Protein AF-A0A7V4WXU2-F1 (afdb_monomer_lite)

Radius of gyration: 35.31 Å; chains: 1; bounding box: 63×28×106 Å

Foldseek 3Di:
DDPVVVVVLVVVLVVLVVQLVVLVVQLVVQLVVLLVVLVVLLVVLVVLLVVLVVVLVVLVVVVVVLVVVVVVVVVCPPPVNVVVCVPPDDPVVVVVVNVVSVVVVVVSVVVNVVSVVCSVVSNVVSNVVSVCSNVVRNVVSNVVSVVSSVVSVVVSVVSVVVD

pLDDT: mean 75.65, std 9.98, range [54.81, 93.88]

Sequence (163 aa):
MSQEGYEKFSDEKKKLRDKVRYCMIAGISSALIFISSGVAMIILGETHQKKYSDMLKKYDSQCATIQRLENIRDNLNSPELKNYLDGIVSEAEMNKVIEKAREDSLNIENSEQFIKYKKDHTRAWFTMTGLLMIMVGGLRSVSYYSDKINKYKKELECLEQSF

Structure (mmCIF, N/CA/C/O backbone):
data_AF-A0A7V4WXU2-F1
#
_entry.id   AF-A0A7V4WXU2-F1
#
loop_
_atom_site.group_PDB
_atom_site.id
_atom_site.type_symbol
_atom_site.label_atom_id
_atom_site.label_alt_id
_atom_site.label_comp_id
_atom_site.label_asym_id
_atom_site.label_entity_id
_atom_site.label_seq_id
_atom_site.pdbx_PDB_ins_code
_atom_site.Cartn_x
_atom_site.Cartn_y
_atom_site.Cartn_z
_atom_site.occupancy
_atom_site.B_iso_or_equiv
_atom_site.auth_seq_id
_atom_site.auth_comp_id
_atom_site.auth_asym_id
_atom_site.auth_atom_id
_atom_site.pdbx_PDB_model_num
ATOM 1 N N . MET A 1 1 ? 28.733 5.005 -53.888 1.00 62.56 1 MET A N 1
ATOM 2 C CA . MET A 1 1 ? 28.090 4.134 -52.881 1.00 62.56 1 MET A CA 1
ATOM 3 C C . MET A 1 1 ? 27.221 3.113 -53.605 1.00 62.56 1 MET A C 1
ATOM 5 O O . MET A 1 1 ? 26.581 3.504 -54.574 1.00 62.56 1 MET A O 1
ATOM 9 N N . SER A 1 2 ? 27.230 1.837 -53.207 1.00 77.94 2 SER A N 1
ATOM 10 C CA . SER A 1 2 ? 26.364 0.807 -53.806 1.00 77.94 2 SER A CA 1
ATOM 11 C C . SER A 1 2 ? 24.935 0.896 -53.254 1.00 77.94 2 SER A C 1
ATOM 13 O O . SER A 1 2 ? 24.737 1.358 -52.129 1.00 77.94 2 SER A O 1
ATOM 15 N N . GLN A 1 3 ? 23.943 0.438 -54.028 1.00 78.56 3 GLN A N 1
ATOM 16 C CA . GLN A 1 3 ? 22.545 0.326 -53.579 1.00 78.56 3 GLN A CA 1
ATOM 17 C C . GLN A 1 3 ? 22.426 -0.477 -52.270 1.00 78.56 3 GLN A C 1
ATOM 19 O O . GLN A 1 3 ? 21.763 -0.028 -51.340 1.00 78.56 3 GLN A O 1
ATOM 24 N N . GLU A 1 4 ? 23.168 -1.583 -52.147 1.00 78.00 4 GLU A N 1
ATOM 25 C CA . GLU A 1 4 ? 23.223 -2.399 -50.922 1.00 78.00 4 GLU A CA 1
ATOM 26 C C . GLU A 1 4 ? 23.740 -1.628 -49.695 1.00 78.00 4 GLU A C 1
ATOM 28 O O . GLU A 1 4 ? 23.271 -1.844 -48.578 1.00 78.00 4 GLU A O 1
ATOM 33 N N . GLY A 1 5 ? 24.693 -0.706 -49.877 1.00 78.69 5 GLY A N 1
ATOM 34 C CA . GLY A 1 5 ? 25.201 0.123 -48.782 1.00 78.69 5 GLY A CA 1
ATOM 35 C C . GLY A 1 5 ? 24.132 1.072 -48.234 1.00 78.69 5 GLY A C 1
ATOM 36 O O . GLY A 1 5 ? 24.020 1.237 -47.020 1.00 78.69 5 GLY A O 1
ATOM 37 N N . TYR A 1 6 ? 23.318 1.651 -49.122 1.00 82.44 6 TYR A N 1
ATOM 38 C CA . TYR A 1 6 ? 22.216 2.551 -48.764 1.00 82.44 6 TYR A CA 1
ATOM 39 C C . TYR A 1 6 ? 21.089 1.830 -48.017 1.00 82.44 6 TYR A C 1
ATOM 41 O O . TYR A 1 6 ? 20.606 2.324 -46.996 1.00 82.44 6 TYR A O 1
ATOM 49 N N . GLU A 1 7 ? 20.700 0.644 -48.487 1.00 84.50 7 GLU A N 1
ATOM 50 C CA . GLU A 1 7 ? 19.663 -0.166 -47.838 1.00 84.50 7 GLU A CA 1
ATOM 51 C C . GLU A 1 7 ? 20.081 -0.596 -46.430 1.00 84.50 7 GLU A C 1
ATOM 53 O O . GLU A 1 7 ? 19.325 -0.406 -45.474 1.00 84.50 7 GLU A O 1
ATOM 58 N N . LYS A 1 8 ? 21.325 -1.063 -46.268 1.00 84.12 8 LYS A N 1
ATOM 59 C CA . LYS A 1 8 ? 21.849 -1.499 -44.969 1.00 84.12 8 LYS A CA 1
ATOM 60 C C . LYS A 1 8 ? 21.871 -0.371 -43.931 1.00 84.12 8 LYS A C 1
ATOM 62 O O . LYS A 1 8 ? 21.494 -0.585 -42.780 1.00 84.12 8 LYS A O 1
ATOM 67 N N . PHE A 1 9 ? 22.252 0.839 -44.338 1.00 86.19 9 PHE A N 1
ATOM 68 C CA . PHE A 1 9 ? 22.211 2.021 -43.472 1.00 86.19 9 PHE A CA 1
ATOM 69 C C . PHE A 1 9 ? 20.788 2.443 -43.106 1.00 86.19 9 PHE A C 1
ATOM 71 O O . PHE A 1 9 ? 20.511 2.755 -41.946 1.00 86.19 9 PHE A O 1
ATOM 78 N N . SER A 1 10 ? 19.871 2.430 -44.077 1.00 87.00 10 SER A N 1
ATOM 79 C CA . SER A 1 10 ? 18.460 2.752 -43.848 1.00 87.00 10 SER A CA 1
ATOM 80 C C . SER A 1 10 ? 17.829 1.815 -42.809 1.00 87.00 10 SER A C 1
ATOM 82 O O . SER A 1 10 ? 17.152 2.274 -41.877 1.00 87.00 10 SER A O 1
ATOM 84 N N . ASP A 1 11 ? 18.121 0.516 -42.907 1.00 91.94 11 ASP A N 1
ATOM 85 C CA . ASP A 1 11 ? 17.649 -0.502 -41.969 1.00 91.94 11 ASP A CA 1
ATOM 86 C C . ASP A 1 11 ? 18.246 -0.333 -40.568 1.00 91.94 11 ASP A C 1
ATOM 88 O O . ASP A 1 11 ? 17.528 -0.390 -39.563 1.00 91.94 11 ASP A O 1
ATOM 92 N N . GLU A 1 12 ? 19.548 -0.067 -40.475 1.00 89.56 12 GLU A N 1
ATOM 93 C CA . GLU A 1 12 ? 20.234 0.132 -39.198 1.00 89.56 12 GLU A CA 1
ATOM 94 C C . GLU A 1 12 ? 19.740 1.398 -38.477 1.00 89.56 12 GLU A C 1
ATOM 96 O O . GLU A 1 12 ? 19.425 1.370 -37.279 1.00 89.56 12 GLU A O 1
ATOM 101 N N . LYS A 1 13 ? 19.516 2.478 -39.234 1.00 89.81 13 LYS A N 1
ATOM 102 C CA . LYS A 1 13 ? 18.896 3.717 -38.753 1.00 89.81 13 LYS A CA 1
ATOM 103 C C . LYS A 1 13 ? 17.469 3.489 -38.251 1.00 89.81 13 LYS A C 1
ATOM 105 O O . LYS A 1 13 ? 17.073 4.013 -37.205 1.00 89.81 13 LYS A O 1
ATOM 110 N N . LYS A 1 14 ? 16.664 2.709 -38.981 1.00 92.94 14 LYS A N 1
ATOM 111 C CA . LYS A 1 14 ? 15.300 2.343 -38.566 1.00 92.94 14 LYS A CA 1
ATOM 112 C C . LYS A 1 14 ? 15.320 1.554 -37.254 1.00 92.94 14 LYS A C 1
ATOM 114 O O . LYS A 1 14 ? 14.620 1.930 -36.316 1.00 92.94 14 LYS A O 1
ATOM 119 N N . LYS A 1 15 ? 16.201 0.558 -37.144 1.00 93.25 15 LYS A N 1
ATOM 120 C CA . LYS A 1 15 ? 16.367 -0.270 -35.943 1.00 93.25 15 LYS A CA 1
ATOM 121 C C . LYS A 1 15 ? 16.748 0.550 -34.707 1.00 93.25 15 LYS A C 1
ATOM 123 O O . LYS A 1 15 ? 16.220 0.301 -33.623 1.00 93.25 15 LYS A O 1
ATOM 128 N N . LEU A 1 16 ? 17.640 1.535 -34.844 1.00 90.25 16 LEU A N 1
ATOM 129 C CA . LEU A 1 16 ? 18.011 2.434 -33.743 1.00 90.25 16 LEU A CA 1
ATOM 130 C C . LEU A 1 16 ? 16.845 3.330 -33.304 1.00 90.25 16 LEU A C 1
ATOM 132 O O . LEU A 1 16 ? 16.594 3.460 -32.104 1.00 90.25 16 LEU A O 1
ATOM 136 N N . ARG A 1 17 ? 16.070 3.881 -34.247 1.00 90.75 17 ARG A N 1
ATOM 137 C CA . ARG A 1 17 ? 14.860 4.661 -33.919 1.00 90.75 17 ARG A CA 1
ATOM 138 C C . ARG A 1 17 ? 13.805 3.827 -33.196 1.00 90.75 17 ARG A C 1
ATOM 140 O O . ARG A 1 17 ? 13.206 4.311 -32.234 1.00 90.75 17 ARG A O 1
ATOM 147 N N . ASP A 1 18 ? 13.609 2.580 -33.609 1.00 93.81 18 ASP A N 1
ATOM 148 C CA . ASP A 1 18 ? 12.657 1.678 -32.960 1.00 93.81 18 ASP A CA 1
ATOM 149 C C . ASP A 1 18 ? 13.102 1.314 -31.536 1.00 93.81 18 ASP A C 1
ATOM 151 O O . ASP A 1 18 ? 12.281 1.313 -30.618 1.00 93.81 18 ASP A O 1
ATOM 155 N N . LYS A 1 19 ? 14.409 1.123 -31.301 1.00 92.00 19 LYS A N 1
ATOM 156 C CA . LYS A 1 19 ? 14.963 0.945 -29.945 1.00 92.00 19 LYS A CA 1
ATOM 157 C C . LYS A 1 19 ? 14.728 2.164 -29.049 1.00 92.00 19 LYS A C 1
ATOM 159 O O . LYS A 1 19 ? 14.351 1.996 -27.890 1.00 92.00 19 LYS A O 1
ATOM 164 N N . VAL A 1 20 ? 14.913 3.382 -29.568 1.00 88.50 20 VAL A N 1
ATOM 165 C CA . VAL A 1 20 ? 14.626 4.624 -28.823 1.00 88.50 20 VAL A CA 1
ATOM 166 C C . VAL A 1 20 ? 13.149 4.687 -28.429 1.00 88.50 20 VAL A C 1
ATOM 168 O O . VAL A 1 20 ? 12.838 4.904 -27.258 1.00 88.50 20 VAL A O 1
ATOM 171 N N . ARG A 1 21 ? 12.240 4.447 -29.384 1.00 89.25 21 ARG A N 1
ATOM 172 C CA . ARG A 1 21 ? 10.787 4.438 -29.139 1.00 89.25 21 ARG A CA 1
ATOM 173 C C . ARG A 1 21 ? 10.391 3.387 -28.110 1.00 89.25 21 ARG A C 1
ATOM 175 O O . ARG A 1 21 ? 9.649 3.694 -27.181 1.00 89.25 21 ARG A O 1
ATOM 182 N N . TYR A 1 22 ? 10.930 2.177 -28.235 1.00 92.38 22 TYR A N 1
ATOM 183 C CA . TYR A 1 22 ? 10.709 1.111 -27.266 1.00 92.38 22 TYR A CA 1
ATOM 184 C C . TYR A 1 22 ? 11.147 1.533 -25.860 1.00 92.38 22 TYR A C 1
ATOM 186 O O . TYR A 1 22 ? 10.374 1.399 -24.917 1.00 92.38 22 TYR A O 1
ATOM 194 N N . CYS A 1 23 ? 12.352 2.090 -25.704 1.00 86.25 23 CYS A N 1
ATOM 195 C CA . CYS A 1 23 ? 12.836 2.524 -24.394 1.00 86.25 23 CYS A CA 1
ATOM 196 C C . CYS A 1 23 ? 12.001 3.658 -23.790 1.00 86.25 23 CYS A C 1
ATOM 198 O O . CYS A 1 23 ? 11.809 3.665 -22.577 1.00 86.25 23 CYS A O 1
ATOM 200 N N . MET A 1 24 ? 11.462 4.572 -24.603 1.00 82.25 24 MET A N 1
ATOM 201 C CA . MET A 1 24 ? 10.526 5.595 -24.122 1.00 82.25 24 MET A CA 1
ATOM 202 C C . MET A 1 24 ? 9.241 4.967 -23.574 1.00 82.25 24 MET A C 1
ATOM 204 O O . MET A 1 24 ? 8.856 5.243 -22.439 1.00 82.25 24 MET A O 1
ATOM 208 N N . ILE A 1 25 ? 8.608 4.081 -24.349 1.00 85.50 25 ILE A N 1
ATOM 209 C CA . ILE A 1 25 ? 7.359 3.417 -23.951 1.00 85.50 25 ILE A CA 1
ATOM 210 C C . ILE A 1 25 ? 7.583 2.544 -22.713 1.00 85.50 25 ILE A C 1
ATOM 212 O O . ILE A 1 25 ? 6.809 2.610 -21.758 1.00 85.50 25 ILE A O 1
ATOM 216 N N . ALA A 1 26 ? 8.658 1.758 -22.698 1.00 81.19 26 ALA A N 1
ATOM 217 C CA . ALA A 1 26 ? 8.996 0.878 -21.588 1.00 81.19 26 ALA A CA 1
ATOM 218 C C . ALA A 1 26 ? 9.344 1.663 -20.312 1.00 81.19 26 ALA A C 1
ATOM 220 O O . ALA A 1 26 ? 8.950 1.246 -19.223 1.00 81.19 26 ALA A O 1
ATOM 221 N N . GLY A 1 27 ? 10.008 2.817 -20.433 1.00 79.06 27 GLY A N 1
ATOM 222 C CA . GLY A 1 27 ? 10.288 3.709 -19.307 1.00 79.06 27 GLY A CA 1
ATOM 223 C C . GLY A 1 27 ? 9.032 4.304 -18.689 1.00 79.06 27 GLY A C 1
ATOM 224 O O . GLY A 1 27 ? 8.840 4.190 -17.480 1.00 79.06 27 GLY A O 1
ATOM 225 N N . ILE A 1 28 ? 8.139 4.853 -19.516 1.00 80.94 28 ILE A N 1
ATOM 226 C CA . ILE A 1 28 ? 6.852 5.395 -19.056 1.00 80.94 28 ILE A CA 1
ATOM 227 C C . ILE A 1 28 ? 6.007 4.292 -18.408 1.00 80.94 28 ILE A C 1
ATOM 229 O O . ILE A 1 28 ? 5.498 4.468 -17.303 1.00 80.94 28 ILE A O 1
ATOM 233 N N . SER A 1 29 ? 5.905 3.132 -19.060 1.00 83.94 29 SER A N 1
ATOM 234 C CA . SER A 1 29 ? 5.121 1.999 -18.553 1.00 83.94 29 SER A CA 1
ATOM 235 C C . SER A 1 29 ? 5.662 1.493 -17.216 1.00 83.94 29 SER A C 1
ATOM 237 O O . SER A 1 29 ? 4.897 1.272 -16.282 1.00 83.94 29 SER A O 1
ATOM 239 N N . SER A 1 30 ? 6.986 1.369 -17.089 1.00 79.12 30 SER A N 1
ATOM 240 C CA . SER A 1 30 ? 7.625 0.943 -15.838 1.00 79.12 30 SER A CA 1
ATOM 241 C C . SER A 1 30 ? 7.374 1.945 -14.711 1.00 79.12 30 SER A C 1
ATOM 243 O O . SER A 1 30 ? 7.003 1.543 -13.610 1.00 79.12 30 SER A O 1
ATOM 245 N N . ALA A 1 31 ? 7.505 3.247 -14.984 1.00 77.19 31 ALA A N 1
ATOM 246 C CA . ALA A 1 31 ? 7.230 4.288 -13.999 1.00 77.19 31 ALA A CA 1
ATOM 247 C C . ALA A 1 31 ? 5.770 4.244 -13.517 1.00 77.19 31 ALA A C 1
ATOM 249 O O . ALA A 1 31 ? 5.517 4.300 -12.314 1.00 77.19 31 ALA A O 1
ATOM 250 N N . LEU A 1 32 ? 4.813 4.062 -14.434 1.00 81.88 32 LEU A N 1
ATOM 251 C CA . LEU A 1 32 ? 3.392 3.930 -14.099 1.00 81.88 32 LEU A CA 1
ATOM 252 C C . LEU A 1 32 ? 3.099 2.696 -13.236 1.00 81.88 32 LEU A C 1
ATOM 254 O O . LEU A 1 32 ? 2.273 2.781 -12.326 1.00 81.88 32 LEU A O 1
ATOM 258 N N . ILE A 1 33 ? 3.787 1.572 -13.460 1.00 83.44 33 ILE A N 1
ATOM 259 C CA . ILE A 1 33 ? 3.650 0.369 -12.621 1.00 83.44 33 ILE A CA 1
ATOM 260 C C . ILE A 1 33 ? 4.093 0.660 -11.182 1.00 83.44 33 ILE A C 1
ATOM 262 O O . ILE A 1 33 ? 3.375 0.322 -10.242 1.00 83.44 33 ILE A O 1
ATOM 266 N N . PHE A 1 34 ? 5.235 1.323 -10.986 1.00 81.44 34 PHE A N 1
ATOM 267 C CA . PHE A 1 34 ? 5.706 1.667 -9.640 1.00 81.44 34 PHE A CA 1
ATOM 268 C C . PHE A 1 34 ? 4.803 2.687 -8.945 1.00 81.44 34 PHE A C 1
ATOM 270 O O . PHE A 1 34 ? 4.523 2.539 -7.755 1.00 81.44 34 PHE A O 1
ATOM 277 N N . ILE A 1 35 ? 4.307 3.683 -9.685 1.00 77.94 35 ILE A N 1
ATOM 278 C CA . ILE A 1 35 ? 3.377 4.681 -9.150 1.00 77.94 35 ILE A CA 1
ATOM 279 C C . ILE A 1 35 ? 2.068 4.016 -8.717 1.00 77.94 35 ILE A C 1
ATOM 281 O O . ILE A 1 35 ? 1.654 4.165 -7.569 1.00 77.94 35 ILE A O 1
ATOM 285 N N . SER A 1 36 ? 1.439 3.243 -9.604 1.00 83.19 36 SER A N 1
ATOM 286 C CA . 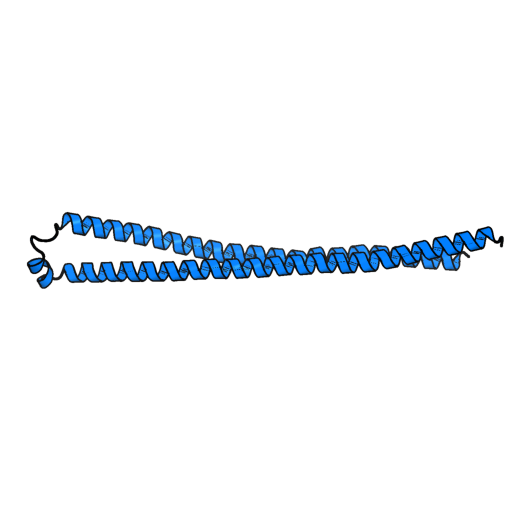SER A 1 36 ? 0.172 2.560 -9.311 1.00 83.19 36 SER A CA 1
ATOM 287 C C . SER A 1 36 ? 0.303 1.551 -8.167 1.00 83.19 36 SER A C 1
ATOM 289 O O . SER A 1 36 ? -0.540 1.536 -7.271 1.00 83.19 36 SER A O 1
ATOM 291 N N . SER A 1 37 ? 1.390 0.775 -8.132 1.00 85.69 37 SER A N 1
ATOM 292 C CA . SER A 1 37 ? 1.661 -0.177 -7.046 1.00 85.69 37 SER A CA 1
ATOM 293 C C . SER A 1 37 ? 1.873 0.528 -5.704 1.00 85.69 37 SER A C 1
ATOM 295 O O . SER A 1 37 ? 1.344 0.093 -4.682 1.00 85.69 37 SER A O 1
ATOM 297 N N . GLY A 1 38 ? 2.604 1.647 -5.692 1.00 81.44 38 GLY A N 1
ATOM 298 C CA . GLY A 1 38 ? 2.821 2.422 -4.473 1.00 81.44 38 GLY A CA 1
ATOM 299 C C . GLY A 1 38 ? 1.546 3.084 -3.948 1.00 81.44 38 GLY A C 1
ATOM 300 O O . GLY A 1 38 ? 1.289 3.045 -2.747 1.00 81.44 38 GLY A O 1
ATOM 301 N N . VAL A 1 39 ? 0.699 3.614 -4.837 1.00 84.62 39 VAL A N 1
ATOM 302 C CA . VAL A 1 39 ? -0.622 4.154 -4.468 1.00 84.62 39 VAL A CA 1
ATOM 303 C C . VAL A 1 39 ? -1.521 3.058 -3.890 1.00 84.62 39 VAL A C 1
ATOM 305 O O . VAL A 1 39 ? -2.159 3.277 -2.861 1.00 84.62 39 VAL A O 1
ATOM 308 N N . ALA A 1 40 ? -1.530 1.861 -4.483 1.00 84.56 40 ALA A N 1
ATOM 309 C CA . ALA A 1 40 ? -2.292 0.730 -3.955 1.00 84.56 40 ALA A CA 1
ATOM 310 C C . ALA A 1 40 ? -1.856 0.351 -2.527 1.00 84.56 40 ALA A C 1
ATOM 312 O O . ALA A 1 40 ? -2.707 0.106 -1.674 1.00 84.56 40 ALA A O 1
ATOM 313 N N . MET A 1 41 ? -0.549 0.370 -2.237 1.00 81.62 41 MET A N 1
ATOM 314 C CA . MET A 1 41 ? -0.032 0.130 -0.883 1.00 81.62 41 MET A CA 1
ATOM 315 C C . MET A 1 41 ? -0.509 1.182 0.125 1.00 81.62 41 MET A C 1
ATOM 317 O O . MET A 1 41 ? -0.909 0.825 1.230 1.00 81.62 41 MET A O 1
ATOM 321 N N . ILE A 1 42 ? -0.520 2.464 -0.251 1.00 79.38 42 ILE A N 1
ATOM 322 C CA . ILE A 1 42 ? -1.015 3.547 0.617 1.00 79.38 42 ILE A CA 1
ATOM 323 C C . ILE A 1 42 ? -2.508 3.338 0.923 1.00 79.38 42 ILE A C 1
ATOM 325 O O . ILE A 1 42 ? -2.901 3.360 2.091 1.00 79.38 42 ILE A O 1
ATOM 329 N N . ILE A 1 43 ? -3.325 3.036 -0.092 1.00 82.38 43 ILE A N 1
ATOM 330 C CA . ILE A 1 43 ? -4.763 2.758 0.077 1.00 82.38 43 ILE A CA 1
ATOM 331 C C . ILE A 1 43 ? -4.992 1.527 0.972 1.00 82.38 43 ILE A C 1
ATOM 333 O O . ILE A 1 43 ? -5.867 1.531 1.842 1.00 82.38 43 ILE A O 1
ATOM 337 N N . LEU A 1 44 ? -4.193 0.467 0.811 1.00 79.12 44 LEU A N 1
ATOM 338 C CA . LEU A 1 44 ? -4.243 -0.700 1.697 1.00 79.12 44 LEU A CA 1
ATOM 339 C C . LEU A 1 44 ? -3.936 -0.312 3.152 1.00 79.12 44 LEU A C 1
ATOM 341 O O . LEU A 1 44 ? -4.662 -0.717 4.060 1.00 79.12 44 LEU A O 1
ATOM 345 N N . GLY A 1 45 ? -2.941 0.545 3.385 1.00 77.75 45 GLY A N 1
ATOM 346 C CA . GLY A 1 45 ? -2.663 1.101 4.711 1.00 77.75 45 GLY A CA 1
ATOM 347 C C . GLY A 1 45 ? -3.869 1.820 5.332 1.00 77.75 45 GLY A C 1
ATOM 348 O O . GLY A 1 45 ? -4.206 1.574 6.494 1.00 77.75 45 GLY A O 1
ATOM 349 N N . GLU A 1 46 ? -4.567 2.657 4.559 1.00 78.19 46 GLU A N 1
ATOM 350 C CA . GLU A 1 46 ? -5.759 3.391 5.015 1.00 78.19 46 GLU A CA 1
ATOM 351 C C . GLU A 1 46 ? -6.960 2.473 5.293 1.00 78.19 46 GLU A C 1
ATOM 353 O O . GLU A 1 46 ? -7.657 2.625 6.302 1.00 78.19 46 GLU A O 1
ATOM 358 N N . THR A 1 47 ? -7.197 1.473 4.443 1.00 80.00 47 THR A N 1
ATOM 359 C CA . THR A 1 47 ? -8.284 0.500 4.658 1.00 80.00 47 THR A CA 1
ATOM 360 C C . THR A 1 47 ? -8.046 -0.353 5.904 1.00 80.00 47 THR A C 1
ATOM 362 O O . THR A 1 47 ? -8.966 -0.544 6.708 1.00 80.00 47 THR A O 1
ATOM 365 N N . HIS A 1 48 ? -6.807 -0.797 6.137 1.00 74.56 48 HIS A N 1
ATOM 366 C CA . HIS A 1 48 ? -6.428 -1.464 7.381 1.00 74.56 48 HIS A CA 1
ATOM 367 C C . HIS A 1 48 ? -6.625 -0.548 8.596 1.00 74.56 48 HIS A C 1
ATOM 369 O O . HIS A 1 48 ? -7.175 -0.992 9.606 1.00 74.56 48 HIS A O 1
ATOM 375 N N . GLN A 1 49 ? -6.264 0.735 8.496 1.00 76.25 49 GLN A N 1
ATOM 376 C CA . GLN A 1 49 ? -6.496 1.718 9.557 1.00 76.25 49 GLN A CA 1
ATOM 377 C C . GLN A 1 49 ? -7.984 1.838 9.916 1.00 76.25 49 GLN A C 1
ATOM 379 O O . GLN A 1 49 ? -8.322 1.871 11.103 1.00 76.25 49 GLN A O 1
ATOM 384 N N . LYS A 1 50 ? -8.872 1.868 8.914 1.00 77.19 50 LYS A N 1
ATOM 385 C CA . LYS A 1 50 ? -10.324 1.914 9.128 1.00 77.19 50 LYS A CA 1
ATOM 386 C C . LYS A 1 50 ? -10.820 0.672 9.872 1.00 77.19 50 LYS A C 1
ATOM 388 O O . LYS A 1 50 ? -11.491 0.809 10.890 1.00 77.19 50 LYS A O 1
ATOM 393 N N . LYS A 1 51 ? -10.391 -0.523 9.453 1.00 77.50 51 LYS A N 1
ATOM 394 C CA . LYS A 1 51 ? -10.742 -1.789 10.122 1.00 77.50 51 LYS A CA 1
ATOM 395 C C . LYS A 1 51 ? -10.320 -1.809 11.596 1.00 77.50 51 LYS A C 1
ATOM 397 O O . LYS A 1 51 ? -11.103 -2.214 12.451 1.00 77.50 51 LYS A O 1
ATOM 402 N N . TYR A 1 52 ? -9.103 -1.358 11.910 1.00 72.88 52 TYR A N 1
ATOM 403 C CA . TYR A 1 52 ? -8.650 -1.254 13.302 1.00 72.88 52 TYR A CA 1
ATOM 404 C C . TYR A 1 52 ? -9.437 -0.199 14.090 1.00 72.88 52 TYR A C 1
ATOM 406 O O . TYR A 1 52 ? -9.725 -0.409 15.264 1.00 72.88 52 TYR A O 1
ATOM 414 N N . SER A 1 53 ? -9.833 0.908 13.454 1.00 74.38 53 SER A N 1
ATOM 415 C CA . SER A 1 53 ? -10.688 1.917 14.085 1.00 74.38 53 SER A CA 1
ATOM 416 C C . SER A 1 53 ? -12.077 1.383 14.439 1.00 74.38 53 SER A C 1
ATOM 418 O O . SER A 1 53 ? -12.604 1.743 15.487 1.00 74.38 53 SER A O 1
ATOM 420 N N . ASP A 1 54 ? -12.670 0.546 13.589 1.00 79.06 54 ASP A N 1
ATOM 421 C CA . ASP A 1 54 ? -13.983 -0.051 13.855 1.00 79.06 54 ASP A CA 1
ATOM 422 C C . ASP A 1 54 ? -13.907 -1.091 14.983 1.00 79.06 54 ASP A C 1
ATOM 424 O O . ASP A 1 54 ? -14.802 -1.160 15.827 1.00 79.06 54 ASP A O 1
ATOM 428 N N . MET A 1 55 ? -12.808 -1.853 15.054 1.00 72.19 55 MET A N 1
ATOM 429 C CA . MET A 1 55 ? -12.550 -2.759 16.180 1.00 72.19 55 MET A CA 1
ATOM 430 C C . MET A 1 55 ? -12.394 -2.004 17.506 1.00 72.19 55 MET A C 1
ATOM 432 O O . MET A 1 55 ? -12.989 -2.429 18.490 1.00 72.19 55 MET A O 1
ATOM 436 N N . LEU A 1 56 ? -11.678 -0.870 17.521 1.00 74.38 56 LEU A N 1
ATOM 437 C CA . LEU A 1 56 ? -11.555 -0.013 18.711 1.00 74.38 56 LEU A CA 1
ATOM 438 C C . LEU A 1 56 ? -12.916 0.526 19.176 1.00 74.38 56 LEU A C 1
ATOM 440 O O . LEU A 1 56 ? -13.237 0.438 20.349 1.00 74.38 56 LEU A O 1
ATOM 444 N N . LYS A 1 57 ? -13.784 0.977 18.263 1.00 77.38 57 LYS A N 1
ATOM 445 C CA . LYS A 1 57 ? -15.137 1.431 18.641 1.00 77.38 57 LYS A CA 1
ATOM 446 C C . LYS A 1 57 ? -15.992 0.322 19.255 1.00 77.38 57 LYS A C 1
ATOM 448 O O . LYS A 1 57 ? -16.734 0.557 20.206 1.00 77.38 57 LYS A O 1
ATOM 453 N N . LYS A 1 58 ? -15.930 -0.889 18.687 1.00 73.25 58 LYS A N 1
ATOM 454 C CA . LYS A 1 58 ? -16.650 -2.052 19.231 1.00 73.25 58 LYS A CA 1
ATOM 455 C C . LYS A 1 58 ? -16.157 -2.380 20.637 1.00 73.25 58 LYS A C 1
ATOM 457 O O . LYS A 1 58 ? -16.951 -2.724 21.505 1.00 73.25 58 LYS A O 1
ATOM 462 N N . TYR A 1 59 ? -14.857 -2.252 20.827 1.00 69.56 59 TYR A N 1
ATOM 463 C CA . TYR A 1 59 ? -14.191 -2.456 22.090 1.00 69.56 59 TYR A CA 1
ATOM 464 C C . TYR A 1 59 ? -14.586 -1.395 23.138 1.00 69.56 59 TYR A C 1
ATOM 466 O O . TYR A 1 59 ? -15.028 -1.767 24.221 1.00 69.56 59 TYR A O 1
ATOM 474 N N . ASP A 1 60 ? -14.587 -0.103 22.793 1.00 70.62 60 ASP A N 1
ATOM 475 C CA . ASP A 1 60 ? -15.050 0.978 23.681 1.00 70.62 60 ASP A CA 1
ATOM 476 C C . ASP A 1 60 ? -16.494 0.732 24.152 1.00 70.62 60 ASP A C 1
ATOM 478 O O . ASP A 1 60 ? -16.842 0.926 25.319 1.00 70.62 60 ASP A O 1
ATOM 482 N N . SER A 1 61 ? -17.348 0.233 23.248 1.00 71.88 61 SER A N 1
ATOM 483 C CA . SER A 1 61 ? -18.721 -0.165 23.574 1.00 71.88 61 SER A CA 1
ATOM 484 C C . SER A 1 61 ? -18.787 -1.336 24.563 1.00 71.88 61 SER A C 1
ATOM 486 O O . SER A 1 61 ? -19.731 -1.409 25.356 1.00 71.88 61 SER A O 1
ATOM 488 N N . GLN A 1 62 ? -17.833 -2.269 24.517 1.00 68.31 62 GLN A N 1
ATOM 489 C CA . GLN A 1 62 ? -17.741 -3.372 25.475 1.00 68.31 62 GLN A CA 1
ATOM 490 C C . GLN A 1 62 ? -17.258 -2.870 26.841 1.00 68.31 62 G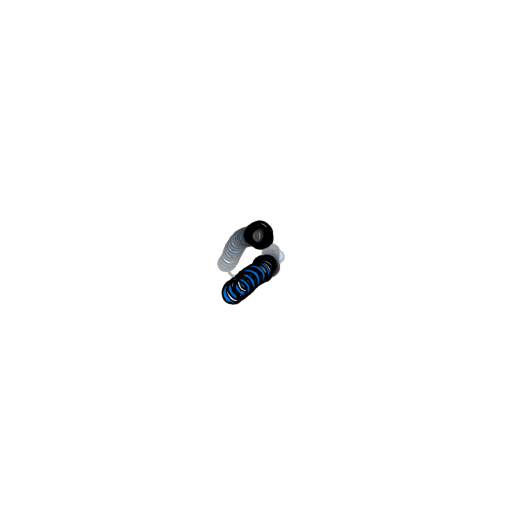LN A C 1
ATOM 492 O O . GLN A 1 62 ? -17.903 -3.185 27.840 1.00 68.31 62 GLN A O 1
ATOM 497 N N . CYS A 1 63 ? -16.237 -2.007 26.890 1.00 67.44 63 CYS A N 1
ATOM 498 C CA . CYS A 1 63 ? -15.785 -1.352 28.125 1.00 67.44 63 CYS A CA 1
ATOM 499 C C . CYS A 1 63 ? -16.918 -0.581 28.812 1.00 67.44 63 CYS A C 1
ATOM 501 O O . CYS A 1 63 ? -17.163 -0.758 30.003 1.00 67.44 63 CYS A O 1
ATOM 503 N N . ALA A 1 64 ? -17.682 0.209 28.050 1.00 70.88 64 ALA A N 1
ATOM 504 C CA . ALA A 1 64 ? -18.834 0.942 28.574 1.00 70.88 64 ALA A CA 1
ATOM 505 C C . ALA A 1 64 ? -19.919 0.011 29.151 1.00 70.88 64 ALA A C 1
ATOM 507 O O . ALA A 1 64 ? -20.630 0.379 30.086 1.00 70.88 64 ALA A O 1
ATOM 508 N N . THR A 1 65 ? -20.057 -1.200 28.604 1.00 66.00 65 THR A N 1
ATOM 509 C CA . THR A 1 65 ? -20.983 -2.217 29.124 1.00 66.00 65 THR A CA 1
ATOM 510 C C . THR A 1 65 ? -20.478 -2.796 30.446 1.00 66.00 65 THR A C 1
ATOM 512 O O . THR A 1 65 ? -21.260 -2.916 31.385 1.00 66.00 65 THR A O 1
ATOM 515 N N . ILE A 1 66 ? -19.179 -3.089 30.553 1.00 67.06 66 ILE A N 1
ATOM 516 C CA . ILE A 1 66 ? -18.552 -3.564 31.796 1.00 67.06 66 ILE A CA 1
ATOM 517 C C . ILE A 1 66 ? -18.678 -2.511 32.896 1.00 67.06 66 ILE A C 1
ATOM 519 O O . ILE A 1 66 ? -19.167 -2.822 33.975 1.00 67.06 66 ILE A O 1
ATOM 523 N N . GLN A 1 67 ? -18.367 -1.249 32.605 1.00 66.38 67 GLN A N 1
ATOM 524 C CA . GLN A 1 67 ? -18.472 -0.164 33.584 1.00 66.38 67 GLN A CA 1
ATOM 525 C C . GLN A 1 67 ? -19.913 0.028 34.096 1.00 66.38 67 GLN A C 1
ATOM 527 O O . GLN A 1 67 ? -20.137 0.342 35.264 1.00 66.38 67 GLN A O 1
ATOM 532 N N . ARG A 1 68 ? -20.926 -0.218 33.250 1.00 67.69 68 ARG A N 1
ATOM 533 C CA . ARG A 1 68 ? -22.333 -0.257 33.691 1.00 67.69 68 ARG A CA 1
ATOM 534 C C . ARG A 1 68 ? -22.611 -1.426 34.634 1.00 67.69 68 ARG A C 1
ATOM 536 O O . ARG A 1 68 ? -23.332 -1.231 35.607 1.00 67.69 68 ARG A O 1
ATOM 543 N N . LEU A 1 69 ? -22.063 -2.612 34.365 1.00 62.34 69 LEU A N 1
ATOM 544 C CA . LEU A 1 69 ? -22.187 -3.771 35.258 1.00 62.34 69 LEU A CA 1
ATOM 545 C C . LEU A 1 69 ? -21.497 -3.519 36.606 1.00 62.34 69 LEU A C 1
ATOM 547 O O . LEU A 1 69 ? -22.052 -3.878 37.641 1.00 62.34 69 LEU A O 1
ATOM 551 N N . GLU A 1 70 ? -20.345 -2.847 36.612 1.00 64.19 70 GLU A N 1
ATOM 552 C CA . GLU A 1 70 ? -19.668 -2.429 37.845 1.00 64.19 70 GLU A CA 1
ATOM 553 C C . GLU A 1 70 ? -20.488 -1.410 38.639 1.00 64.19 70 GLU A C 1
ATOM 555 O O . GLU A 1 70 ? -20.668 -1.577 39.839 1.00 64.19 70 GLU A O 1
ATOM 560 N N . ASN A 1 71 ? -21.088 -0.417 37.979 1.00 68.12 71 ASN A N 1
ATOM 561 C CA . ASN A 1 71 ? -21.994 0.517 38.652 1.00 68.12 71 ASN A CA 1
ATOM 562 C C . ASN A 1 71 ? -23.231 -0.194 39.232 1.00 68.12 71 ASN A C 1
ATOM 564 O O . ASN A 1 71 ? -23.690 0.145 40.320 1.00 68.12 71 ASN A O 1
ATOM 568 N N . ILE A 1 72 ? -23.781 -1.190 38.526 1.00 63.78 72 ILE A N 1
ATOM 569 C CA . ILE A 1 72 ? -24.883 -2.020 39.037 1.00 63.78 72 ILE A CA 1
ATOM 570 C C . ILE A 1 72 ? -24.427 -2.807 40.274 1.00 63.78 72 ILE A C 1
ATOM 572 O O . ILE A 1 72 ? -25.149 -2.818 41.267 1.00 63.78 72 ILE A O 1
ATOM 576 N N . ARG A 1 73 ? -23.227 -3.404 40.259 1.00 60.84 73 ARG A N 1
ATOM 577 C CA . ARG A 1 73 ? -22.606 -4.060 41.426 1.00 60.84 73 ARG A CA 1
ATOM 578 C C . ARG A 1 73 ? -22.463 -3.107 42.610 1.00 60.84 73 ARG A C 1
ATOM 580 O O . ARG A 1 73 ? -22.809 -3.464 43.733 1.00 60.84 73 ARG A O 1
ATOM 587 N N . ASP A 1 74 ? -21.950 -1.909 42.374 1.00 65.62 74 ASP A N 1
ATOM 588 C CA . ASP A 1 74 ? -21.696 -0.947 43.444 1.00 65.62 74 ASP A CA 1
ATOM 589 C C . ASP A 1 74 ? -23.021 -0.454 44.061 1.00 65.62 74 ASP A C 1
ATOM 591 O O . ASP A 1 74 ? -23.108 -0.284 45.276 1.00 65.62 74 ASP A O 1
ATOM 595 N N . ASN A 1 75 ? -24.091 -0.365 43.261 1.00 63.41 75 ASN A N 1
ATOM 596 C CA . ASN A 1 75 ? -25.456 -0.112 43.737 1.00 63.41 75 ASN A CA 1
ATOM 597 C C . ASN A 1 75 ? -26.092 -1.322 44.451 1.00 63.41 75 ASN A C 1
ATOM 599 O O . ASN A 1 75 ? -26.863 -1.139 45.390 1.00 63.41 75 ASN A O 1
ATOM 603 N N . LEU A 1 76 ? -25.770 -2.555 44.042 1.00 58.09 76 LEU A N 1
ATOM 604 C CA . LEU A 1 76 ? -26.194 -3.799 44.709 1.00 58.09 76 LEU A CA 1
ATOM 605 C C . LEU A 1 76 ? -25.592 -3.942 46.114 1.00 58.09 76 LEU A C 1
ATOM 607 O O . LEU A 1 76 ? -26.217 -4.521 46.997 1.00 58.09 76 LEU A O 1
ATOM 611 N N . ASN A 1 77 ? -24.403 -3.376 46.331 1.00 57.91 77 ASN A N 1
ATOM 612 C CA . ASN A 1 77 ? -23.748 -3.315 47.636 1.00 57.91 77 ASN A CA 1
ATOM 613 C C . ASN A 1 77 ? -24.329 -2.236 48.569 1.00 57.91 77 ASN A C 1
ATOM 615 O O . ASN A 1 77 ? -23.842 -2.091 49.695 1.00 57.91 77 ASN A O 1
ATOM 619 N N . SER A 1 78 ? -25.360 -1.487 48.150 1.00 63.16 78 SER A N 1
ATOM 620 C CA . SER A 1 78 ? -26.068 -0.586 49.060 1.00 63.16 78 SER A CA 1
ATOM 621 C C . SER A 1 78 ? -26.807 -1.399 50.136 1.00 63.16 78 SER A C 1
ATOM 623 O O . SER A 1 78 ? -27.383 -2.448 49.836 1.00 63.16 78 SER A O 1
ATOM 625 N N . PRO A 1 79 ? -26.832 -0.935 51.397 1.00 61.88 79 PRO A N 1
ATOM 626 C CA . PRO A 1 79 ? -27.503 -1.644 52.489 1.00 61.88 79 PRO A CA 1
ATOM 627 C C . PRO A 1 79 ? -29.012 -1.841 52.248 1.00 61.88 79 PRO A C 1
ATOM 629 O O . PRO A 1 79 ? -29.601 -2.783 52.774 1.00 61.88 79 PRO A O 1
ATOM 632 N N . GLU A 1 80 ? -29.631 -0.996 51.419 1.00 58.88 80 GLU A N 1
ATOM 633 C CA . GLU A 1 80 ? -31.048 -1.075 51.047 1.00 58.88 80 GLU A CA 1
ATOM 634 C C . GLU A 1 80 ? -31.317 -2.204 50.040 1.00 58.88 80 GLU A C 1
ATOM 636 O O . GLU A 1 80 ? -32.295 -2.935 50.185 1.00 58.88 80 GLU A O 1
ATOM 641 N N . LEU A 1 81 ? -30.431 -2.392 49.053 1.00 55.62 81 LEU A N 1
ATOM 642 C CA . LEU A 1 81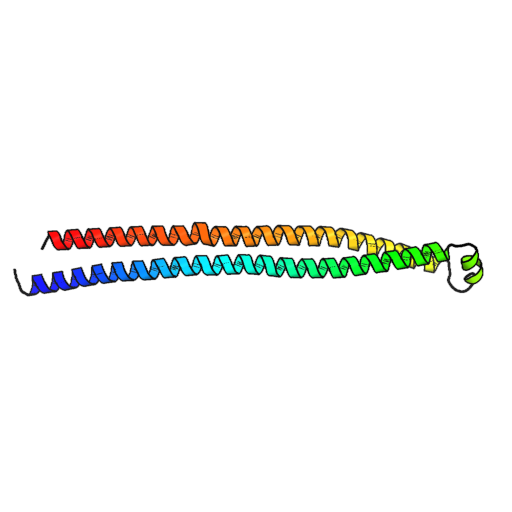 ? -30.544 -3.471 48.066 1.00 55.62 81 LEU A CA 1
ATOM 643 C C . LEU A 1 81 ? -30.064 -4.817 48.622 1.00 55.62 81 LEU A C 1
ATOM 645 O O . LEU A 1 81 ? -30.647 -5.854 48.306 1.00 55.62 81 LEU A O 1
ATOM 649 N N . LYS A 1 82 ? -29.038 -4.800 49.480 1.00 59.91 82 LYS A N 1
ATOM 650 C CA . LYS A 1 82 ? -28.462 -5.995 50.108 1.00 59.91 82 LYS A CA 1
ATOM 651 C C . LYS A 1 82 ? -29.491 -6.740 50.965 1.00 59.91 82 LYS A C 1
ATOM 653 O O . LYS A 1 82 ? -29.597 -7.952 50.850 1.00 59.91 82 LYS A O 1
ATOM 658 N N . ASN A 1 83 ? -30.320 -6.010 51.717 1.00 61.03 83 ASN A N 1
ATOM 659 C CA . ASN A 1 83 ? -31.445 -6.577 52.474 1.00 61.03 83 ASN A CA 1
ATOM 660 C C . ASN A 1 83 ? -32.577 -7.121 51.582 1.00 61.03 83 ASN A C 1
ATOM 662 O O . ASN A 1 83 ? -33.333 -7.984 52.015 1.00 61.03 83 ASN A O 1
ATOM 666 N N . TYR A 1 84 ? -32.723 -6.611 50.355 1.00 55.16 84 TYR A N 1
ATOM 667 C CA . TYR A 1 84 ? -33.771 -7.032 49.417 1.00 55.16 84 TYR A CA 1
ATOM 668 C C . TYR A 1 84 ? -33.378 -8.279 48.606 1.00 55.16 84 TYR A C 1
ATOM 670 O O . TYR A 1 84 ? -34.238 -9.017 48.133 1.00 55.16 84 TYR A O 1
ATOM 678 N N . LEU A 1 85 ? -32.074 -8.505 48.427 1.00 56.78 85 LEU A N 1
ATOM 679 C CA . LEU A 1 85 ? -31.507 -9.626 47.669 1.00 56.78 85 LEU A CA 1
ATOM 680 C C . LEU A 1 85 ? -31.009 -10.774 48.547 1.00 56.78 85 LEU A C 1
ATOM 682 O O . LEU A 1 85 ? -30.628 -11.820 48.012 1.00 56.78 85 LEU A O 1
ATOM 686 N N . ASP A 1 86 ? -31.032 -10.589 49.867 1.00 54.81 86 ASP A N 1
ATOM 687 C CA . ASP A 1 86 ? -30.648 -11.599 50.843 1.00 54.81 86 ASP A CA 1
ATOM 688 C C . ASP A 1 86 ? -31.568 -12.826 50.691 1.00 54.81 86 ASP A C 1
ATOM 690 O O . ASP A 1 86 ? -32.772 -12.772 50.945 1.00 54.81 86 ASP A O 1
ATOM 694 N N . GLY A 1 87 ? -31.009 -13.923 50.169 1.00 60.41 87 GLY A N 1
ATOM 695 C CA . GLY A 1 87 ? -31.734 -15.159 49.842 1.00 60.41 87 GLY A CA 1
ATOM 696 C C . GLY A 1 87 ? -32.079 -15.392 48.360 1.00 60.41 87 GLY A C 1
ATOM 697 O O . GLY A 1 87 ? -32.589 -16.465 48.045 1.00 60.41 87 GLY A O 1
ATOM 698 N N . ILE A 1 88 ? -31.787 -14.455 47.445 1.00 61.56 88 ILE A N 1
ATOM 699 C CA . ILE A 1 88 ? -32.074 -14.590 45.995 1.00 61.56 88 ILE A CA 1
ATOM 700 C C . ILE A 1 88 ? -30.813 -14.911 45.174 1.00 61.56 88 ILE A C 1
ATOM 702 O O . ILE A 1 88 ? -30.869 -15.724 44.254 1.00 61.56 88 ILE A O 1
ATOM 706 N N . VAL A 1 89 ? -29.672 -14.293 45.496 1.00 61.69 89 VAL A N 1
ATOM 707 C CA . VAL A 1 89 ? -28.375 -14.524 44.828 1.00 61.69 89 VAL A CA 1
ATOM 708 C C . VAL A 1 89 ? -27.310 -14.729 45.897 1.00 61.69 89 VAL A C 1
ATOM 710 O O . VAL A 1 89 ? -27.193 -13.910 46.807 1.00 61.69 89 VAL A O 1
ATOM 713 N N . SER A 1 90 ? -26.523 -15.806 45.809 1.00 69.06 90 SER A N 1
ATOM 714 C CA . SER A 1 90 ? -25.451 -16.032 46.782 1.00 69.06 90 SER A CA 1
ATOM 715 C C . SER A 1 90 ? -24.294 -15.046 46.574 1.00 69.06 90 SER A C 1
ATOM 717 O O . SER A 1 90 ? -23.866 -14.781 45.449 1.00 69.06 90 SER A O 1
ATOM 719 N N . GLU A 1 91 ? -23.730 -14.532 47.669 1.00 67.69 91 GLU A N 1
ATOM 720 C CA . GLU A 1 91 ? -22.571 -13.623 47.648 1.00 67.69 91 GLU A CA 1
ATOM 721 C C . GLU A 1 91 ? -21.375 -14.231 46.879 1.00 67.69 91 GLU A C 1
ATOM 723 O O . GLU A 1 91 ? -20.632 -13.532 46.188 1.00 67.69 91 GLU A O 1
ATOM 728 N N . ALA A 1 92 ? -21.238 -15.561 46.909 1.00 70.56 92 ALA A N 1
ATOM 729 C CA . ALA A 1 92 ? -20.215 -16.302 46.173 1.00 70.56 92 ALA A CA 1
ATOM 730 C C . ALA A 1 92 ? -20.416 -16.290 44.643 1.00 70.56 92 ALA A C 1
ATOM 732 O O . ALA A 1 92 ? -19.438 -16.195 43.896 1.00 70.56 92 ALA A O 1
ATOM 733 N N . GLU A 1 93 ? -21.658 -16.378 44.157 1.00 69.38 93 GLU A N 1
ATOM 734 C CA . GLU A 1 93 ? -21.964 -16.262 42.723 1.00 69.38 93 GLU A CA 1
ATOM 735 C C . GLU A 1 93 ? -21.751 -14.836 42.223 1.00 69.38 93 GLU A C 1
ATOM 737 O O . GLU A 1 93 ? -21.178 -14.646 41.149 1.00 69.38 93 GLU A O 1
ATOM 742 N N . MET A 1 94 ? -22.120 -13.840 43.033 1.00 65.94 94 MET A N 1
ATOM 743 C CA . MET A 1 94 ? -21.859 -12.433 42.735 1.00 65.94 94 MET A CA 1
ATOM 744 C C . MET A 1 94 ? -20.352 -12.179 42.579 1.00 65.94 94 MET A C 1
ATOM 746 O O . MET A 1 94 ? -19.915 -11.652 41.557 1.00 65.94 94 MET A O 1
ATOM 750 N N . ASN A 1 95 ? -19.534 -12.638 43.532 1.00 70.19 95 ASN A N 1
ATOM 751 C CA . ASN A 1 95 ? -18.077 -12.482 43.483 1.00 70.19 95 ASN A CA 1
ATOM 752 C C . ASN A 1 95 ? -17.439 -13.176 42.268 1.00 70.19 95 ASN A C 1
ATOM 754 O O . ASN A 1 95 ? -16.526 -12.619 41.660 1.00 70.19 95 ASN A O 1
ATOM 758 N N . LYS A 1 96 ? -17.951 -14.340 41.842 1.00 76.75 96 LYS A N 1
ATOM 759 C CA . LYS A 1 96 ? -17.508 -14.996 40.596 1.00 76.75 96 LYS A CA 1
ATOM 760 C C . LYS A 1 96 ? -17.794 -14.161 39.350 1.00 76.75 96 LYS A C 1
ATOM 762 O O . LYS A 1 96 ? -16.955 -14.104 38.455 1.00 76.75 96 LYS A O 1
ATOM 767 N N . VAL A 1 97 ? -18.968 -13.536 39.271 1.00 65.50 97 VAL A N 1
ATOM 768 C CA . VAL A 1 97 ? -19.330 -12.665 38.141 1.00 65.50 97 VAL A CA 1
ATOM 769 C C . VAL A 1 97 ? -18.435 -11.423 38.110 1.00 65.50 97 VAL A C 1
ATOM 771 O O . VAL A 1 97 ? -18.019 -10.998 37.036 1.00 65.50 97 VAL A O 1
ATOM 774 N N . ILE A 1 98 ? -18.089 -10.884 39.280 1.00 63.06 98 ILE A N 1
ATOM 775 C CA . ILE A 1 98 ? -17.243 -9.694 39.421 1.00 63.06 98 ILE A CA 1
ATOM 776 C C . ILE A 1 98 ? -15.790 -9.974 39.029 1.00 63.06 98 ILE A C 1
ATOM 778 O O . ILE A 1 98 ? -15.212 -9.207 38.263 1.00 63.06 98 ILE A O 1
ATOM 782 N N . GLU A 1 99 ? -15.202 -11.066 39.518 1.00 71.56 99 GLU A N 1
ATOM 783 C CA . GLU A 1 99 ? -13.832 -11.449 39.152 1.00 71.56 99 GLU A CA 1
ATOM 784 C C . GLU A 1 99 ? -13.727 -11.779 37.661 1.00 71.56 99 GLU A C 1
ATOM 786 O O . GLU A 1 99 ? -12.816 -11.305 36.985 1.00 71.56 99 GLU A O 1
ATOM 791 N N . LYS A 1 100 ? -14.730 -12.467 37.101 1.00 72.81 100 LYS A N 1
ATOM 792 C CA . LYS A 1 100 ? -14.802 -12.695 35.654 1.00 72.81 100 LYS A CA 1
ATOM 793 C C . LYS A 1 100 ? -14.889 -11.381 34.867 1.00 72.81 100 LYS A C 1
ATOM 795 O O . LYS A 1 100 ? -14.208 -11.231 33.860 1.00 72.81 100 LYS A O 1
ATOM 800 N N . ALA A 1 101 ? -15.670 -10.407 35.339 1.00 59.41 101 ALA A N 1
ATOM 801 C CA . ALA A 1 101 ? -15.751 -9.087 34.713 1.00 59.41 101 ALA A CA 1
ATOM 802 C C . ALA A 1 101 ? -14.424 -8.303 34.797 1.00 59.41 101 ALA A C 1
ATOM 804 O O . ALA A 1 101 ? -14.080 -7.593 33.852 1.00 59.41 101 ALA A O 1
ATOM 805 N N . ARG A 1 102 ? -13.655 -8.454 35.886 1.00 62.91 102 ARG A N 1
ATOM 806 C CA . ARG A 1 102 ? -12.308 -7.870 36.029 1.00 62.91 102 ARG A CA 1
ATOM 807 C C . ARG A 1 102 ? -11.295 -8.493 35.077 1.00 62.91 102 ARG A C 1
ATOM 809 O O . ARG A 1 102 ? -10.557 -7.758 34.423 1.00 62.91 102 ARG A O 1
ATOM 816 N N . GLU A 1 103 ? -11.262 -9.820 34.985 1.00 71.06 103 GLU A N 1
ATOM 817 C CA . GLU A 1 103 ? -10.406 -10.522 34.022 1.00 71.06 103 GLU A CA 1
ATOM 818 C C . GLU A 1 103 ? -10.762 -10.131 32.586 1.00 71.06 103 GLU A C 1
ATOM 820 O O . GLU A 1 103 ? -9.874 -9.809 31.794 1.00 71.06 103 GLU A O 1
ATOM 825 N N . ASP A 1 104 ? -12.058 -10.083 32.264 1.00 63.19 104 ASP A N 1
ATOM 826 C CA . ASP A 1 104 ? -12.534 -9.636 30.959 1.00 63.19 104 ASP A CA 1
ATOM 827 C C . ASP A 1 104 ? -12.087 -8.192 30.680 1.00 63.19 104 ASP A C 1
ATOM 829 O O . ASP A 1 104 ? -11.593 -7.934 29.586 1.00 63.19 104 ASP A O 1
ATOM 833 N N . SER A 1 105 ? -12.148 -7.283 31.665 1.00 56.84 105 SER A N 1
ATOM 834 C CA . SER A 1 105 ? -11.679 -5.888 31.560 1.00 56.84 105 SER A CA 1
ATOM 835 C C . SER A 1 105 ? -10.166 -5.757 31.323 1.00 56.84 105 SER A C 1
ATOM 837 O O . SER A 1 105 ? -9.741 -4.952 30.496 1.00 56.84 105 SER A O 1
ATOM 839 N N . LEU A 1 106 ? -9.336 -6.549 32.007 1.00 62.66 106 LEU A N 1
ATOM 840 C CA . LEU A 1 106 ? -7.874 -6.567 31.819 1.00 62.66 106 LEU A CA 1
ATOM 841 C C . LEU A 1 106 ? -7.469 -7.158 30.459 1.00 62.66 106 LEU A C 1
ATOM 843 O O . LEU A 1 106 ? -6.579 -6.643 29.776 1.00 62.66 106 LEU A O 1
ATOM 847 N N . ASN A 1 107 ? -8.137 -8.235 30.037 1.00 61.56 107 ASN A N 1
ATOM 848 C CA . ASN A 1 107 ? -7.948 -8.835 28.711 1.00 61.56 107 ASN A CA 1
ATOM 849 C C . ASN A 1 107 ? -8.346 -7.864 27.604 1.00 61.56 107 ASN A C 1
ATOM 851 O O . ASN A 1 107 ? -7.714 -7.791 26.543 1.00 61.56 107 ASN A O 1
ATOM 855 N N . ILE A 1 108 ? -9.388 -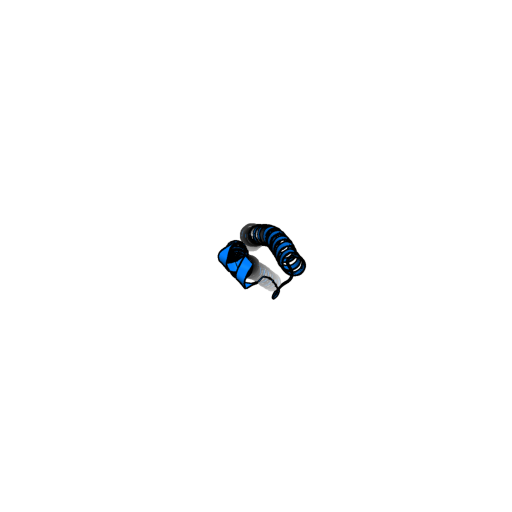7.095 27.885 1.00 61.78 108 ILE A N 1
ATOM 856 C CA . ILE A 1 108 ? -9.825 -5.979 27.086 1.00 61.78 108 ILE A CA 1
ATOM 857 C C . ILE A 1 108 ? -8.675 -4.956 27.025 1.00 61.78 108 ILE A C 1
ATOM 859 O O . ILE A 1 108 ? -8.183 -4.710 25.925 1.00 61.78 108 ILE A O 1
ATOM 863 N N . GLU A 1 109 ? -8.179 -4.360 28.114 1.00 61.72 109 GLU A N 1
ATOM 864 C CA . GLU A 1 109 ? -7.156 -3.278 28.070 1.00 61.72 109 GLU A CA 1
ATOM 865 C C . GLU A 1 109 ? -5.904 -3.652 27.249 1.00 61.72 109 GLU A C 1
ATOM 867 O O . GLU A 1 109 ? -5.459 -2.910 26.366 1.00 61.72 109 GLU A O 1
ATOM 872 N N . ASN A 1 110 ? -5.402 -4.873 27.444 1.00 64.69 110 ASN A N 1
ATOM 873 C CA . ASN A 1 110 ? -4.285 -5.414 26.667 1.00 64.69 110 ASN A CA 1
ATOM 874 C C . ASN A 1 110 ? -4.607 -5.539 25.166 1.00 64.69 110 ASN A C 1
ATOM 876 O O . ASN A 1 110 ? -3.749 -5.297 24.309 1.00 64.69 110 ASN A O 1
ATOM 880 N N . SER A 1 111 ? -5.851 -5.888 24.829 1.00 66.00 111 SER A N 1
ATOM 881 C CA . SER A 1 111 ? -6.317 -5.967 23.443 1.00 66.00 111 SER A CA 1
ATOM 882 C C . SER A 1 111 ? -6.371 -4.590 22.771 1.00 66.00 111 SER A C 1
ATOM 884 O O . SER A 1 111 ? -6.012 -4.486 21.597 1.00 66.00 111 SER A O 1
ATOM 886 N N . GLU A 1 112 ? -6.742 -3.522 23.486 1.00 72.19 112 GLU A N 1
ATOM 887 C CA . GLU A 1 112 ? -6.746 -2.149 22.950 1.00 72.19 112 GLU A CA 1
ATOM 888 C C . GLU A 1 112 ? -5.337 -1.683 22.588 1.00 72.19 112 GLU A C 1
ATOM 890 O O . GLU A 1 112 ? -5.093 -1.226 21.466 1.00 72.19 112 GLU A O 1
ATOM 895 N N . GLN A 1 113 ? -4.389 -1.855 23.515 1.00 69.62 113 GLN A N 1
ATOM 896 C CA . GLN A 1 113 ? -2.995 -1.470 23.306 1.00 69.62 113 GLN A CA 1
ATOM 897 C C . GLN A 1 113 ? -2.385 -2.229 22.122 1.00 69.62 113 GLN A C 1
ATOM 899 O O . GLN A 1 113 ? -1.732 -1.629 21.262 1.00 69.62 113 GLN A O 1
ATOM 904 N N . PHE A 1 114 ? -2.666 -3.530 22.014 1.00 67.94 114 PHE A N 1
ATOM 905 C CA . PHE A 1 114 ? -2.222 -4.353 20.892 1.00 67.94 114 PHE A CA 1
ATOM 906 C C . PHE A 1 114 ? -2.832 -3.911 19.554 1.00 67.94 114 PHE A C 1
ATOM 908 O O . PHE A 1 114 ? -2.127 -3.823 18.542 1.00 67.94 114 PHE A O 1
ATOM 915 N N . ILE A 1 115 ? -4.133 -3.603 19.529 1.00 71.31 115 ILE A N 1
ATOM 916 C CA . ILE A 1 115 ? -4.831 -3.114 18.332 1.00 71.31 115 ILE A CA 1
ATOM 917 C C . ILE A 1 115 ? -4.274 -1.757 17.897 1.00 71.31 115 ILE A C 1
ATOM 919 O O . ILE A 1 115 ? -4.025 -1.553 16.706 1.00 71.31 115 ILE A O 1
ATOM 923 N N . LYS A 1 116 ? -4.040 -0.843 18.842 1.00 73.44 116 LYS A N 1
ATOM 924 C CA . LYS A 1 116 ? -3.470 0.483 18.585 1.00 73.44 116 LYS A CA 1
ATOM 925 C C . LYS A 1 116 ? -2.048 0.385 18.032 1.00 73.44 116 LYS A C 1
ATOM 927 O O . LYS A 1 116 ? -1.765 0.960 16.984 1.00 73.44 116 LYS A O 1
ATOM 932 N N . TYR A 1 117 ? -1.201 -0.438 18.651 1.00 71.06 117 TYR A N 1
ATOM 933 C CA . TYR A 1 117 ? 0.145 -0.724 18.154 1.00 71.06 117 TYR A CA 1
ATOM 934 C C . TYR A 1 117 ? 0.119 -1.284 16.725 1.00 71.06 117 TYR A C 1
ATOM 936 O O . TYR A 1 117 ? 0.800 -0.769 15.836 1.00 71.06 117 TYR A O 1
ATOM 944 N N . LYS A 1 118 ? -0.718 -2.300 16.463 1.00 67.44 118 LYS A N 1
ATOM 945 C CA . LYS A 1 118 ? -0.863 -2.867 15.115 1.00 67.44 118 LYS A CA 1
ATOM 946 C C . LYS A 1 118 ? -1.362 -1.842 14.106 1.00 67.44 118 LYS A C 1
ATOM 948 O O . LYS A 1 118 ? -0.849 -1.823 12.990 1.00 67.44 118 LYS A O 1
ATOM 953 N N . LYS A 1 119 ? -2.336 -1.007 14.467 1.00 77.00 119 LYS A N 1
ATOM 954 C CA . LYS A 1 119 ? -2.880 0.050 13.605 1.00 77.00 119 LYS A CA 1
ATOM 955 C C . LYS A 1 119 ? -1.784 1.014 13.156 1.00 77.00 119 LYS A C 1
ATOM 957 O O . LYS A 1 119 ? -1.640 1.244 11.954 1.00 77.00 119 LYS A O 1
ATOM 962 N N . ASP A 1 120 ? -1.003 1.528 14.100 1.00 74.50 120 ASP A N 1
ATOM 963 C CA . ASP A 1 120 ? 0.028 2.527 13.823 1.00 74.50 120 ASP A CA 1
ATOM 964 C C . ASP A 1 120 ? 1.199 1.920 13.043 1.00 74.50 120 ASP A C 1
ATOM 966 O O . ASP A 1 120 ? 1.644 2.488 12.042 1.00 74.50 120 ASP A O 1
ATOM 970 N N . HIS A 1 121 ? 1.635 0.717 13.424 1.00 75.06 121 HIS A N 1
ATOM 971 C CA . HIS A 1 121 ? 2.734 0.031 12.751 1.00 75.06 121 HIS A CA 1
ATOM 972 C C . HIS A 1 121 ? 2.369 -0.404 11.324 1.00 75.06 121 HIS A C 1
ATOM 974 O O . HIS A 1 121 ? 3.139 -0.184 10.389 1.00 75.06 121 HIS A O 1
ATOM 980 N N . THR A 1 122 ? 1.165 -0.953 11.129 1.00 74.81 122 THR A N 1
ATOM 981 C CA . THR A 1 122 ? 0.675 -1.380 9.807 1.00 74.81 122 THR A CA 1
ATOM 982 C C . THR A 1 122 ? 0.559 -0.184 8.863 1.00 74.81 122 THR A C 1
ATOM 984 O O . THR A 1 122 ? 1.020 -0.250 7.725 1.00 74.81 122 THR A O 1
ATOM 987 N N . ARG A 1 123 ? 0.008 0.941 9.341 1.00 79.56 123 ARG A N 1
ATOM 988 C CA . ARG A 1 123 ? -0.095 2.176 8.555 1.00 79.56 123 ARG A CA 1
ATOM 989 C C . ARG A 1 123 ? 1.280 2.702 8.155 1.00 79.56 123 ARG A C 1
ATOM 991 O O . ARG A 1 123 ? 1.500 2.987 6.983 1.00 79.56 123 ARG A O 1
ATOM 998 N N . ALA A 1 124 ? 2.201 2.815 9.112 1.00 73.56 124 ALA A N 1
ATOM 999 C CA . ALA A 1 124 ? 3.549 3.302 8.842 1.00 73.56 124 ALA A CA 1
ATOM 1000 C C . ALA A 1 124 ? 4.267 2.420 7.810 1.00 73.56 124 ALA A C 1
ATOM 1002 O O . ALA A 1 124 ? 4.865 2.939 6.869 1.00 73.56 124 ALA A O 1
ATOM 1003 N N . TRP A 1 125 ? 4.147 1.096 7.935 1.00 80.38 125 TRP A N 1
ATOM 1004 C CA . TRP A 1 125 ? 4.776 0.147 7.022 1.00 80.38 125 TRP A CA 1
ATOM 1005 C C . TRP A 1 125 ? 4.244 0.260 5.588 1.00 80.38 125 TRP A C 1
ATOM 1007 O O . TRP A 1 125 ? 5.035 0.398 4.651 1.00 80.38 125 TRP A O 1
ATOM 1017 N N . PHE A 1 126 ? 2.920 0.266 5.406 1.00 83.31 126 PHE A N 1
ATOM 1018 C CA . PHE A 1 126 ? 2.301 0.398 4.083 1.00 83.31 126 PHE A CA 1
ATOM 1019 C C . PHE A 1 126 ? 2.596 1.753 3.433 1.00 83.31 126 PHE A C 1
ATOM 1021 O O . PHE A 1 126 ? 2.969 1.795 2.260 1.00 83.31 126 PHE A O 1
ATOM 1028 N N . THR A 1 127 ? 2.503 2.851 4.188 1.00 77.12 127 THR A N 1
ATOM 1029 C CA . THR A 1 127 ? 2.788 4.193 3.663 1.00 77.12 127 THR A CA 1
ATOM 1030 C C . THR A 1 127 ? 4.254 4.346 3.270 1.00 77.12 127 THR A C 1
ATOM 1032 O O . THR A 1 127 ? 4.542 4.820 2.173 1.00 77.12 127 THR A O 1
ATO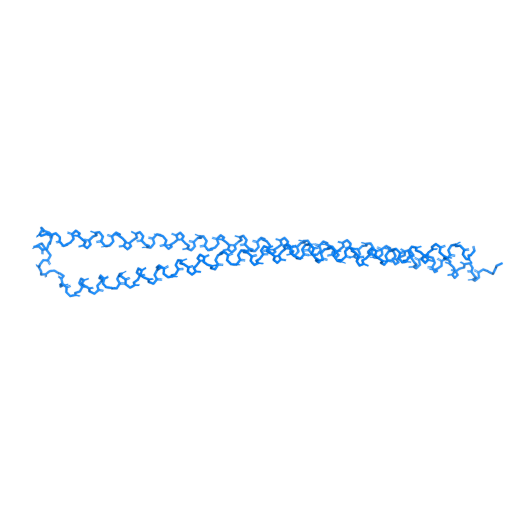M 1035 N N . MET A 1 128 ? 5.189 3.903 4.117 1.00 78.19 128 MET A N 1
ATOM 1036 C CA . MET A 1 128 ? 6.620 3.969 3.801 1.00 78.19 128 MET A CA 1
ATOM 1037 C C . MET A 1 128 ? 6.963 3.103 2.593 1.00 78.19 128 MET A C 1
ATOM 1039 O O . MET A 1 128 ? 7.675 3.557 1.703 1.00 78.19 128 MET A O 1
ATOM 1043 N N . THR A 1 129 ? 6.416 1.889 2.515 1.00 78.50 129 THR A N 1
ATOM 1044 C CA . THR A 1 129 ? 6.655 0.980 1.386 1.00 78.50 129 THR A CA 1
ATOM 1045 C C . THR A 1 129 ? 6.082 1.547 0.088 1.00 78.50 129 THR A C 1
ATOM 1047 O O . THR A 1 129 ? 6.763 1.535 -0.938 1.00 78.50 129 THR A O 1
ATOM 1050 N N . GLY A 1 130 ? 4.869 2.106 0.130 1.00 79.44 130 GLY A N 1
ATOM 1051 C CA . GLY A 1 130 ? 4.246 2.751 -1.023 1.00 79.44 130 GLY A CA 1
ATOM 1052 C C . GLY A 1 130 ? 5.046 3.952 -1.528 1.00 79.44 130 GLY A C 1
ATOM 1053 O O . GLY A 1 130 ? 5.357 4.028 -2.717 1.00 79.44 130 GLY A O 1
ATOM 1054 N N . LEU A 1 131 ? 5.470 4.845 -0.628 1.00 77.94 131 LEU A N 1
ATOM 1055 C CA . LEU A 1 131 ? 6.323 5.987 -0.976 1.00 77.94 131 LEU A CA 1
ATOM 1056 C C . LEU A 1 131 ? 7.671 5.545 -1.549 1.00 77.94 131 LEU A C 1
ATOM 1058 O O . LEU A 1 131 ? 8.142 6.120 -2.529 1.00 77.94 131 LEU A O 1
ATOM 1062 N N . LEU A 1 132 ? 8.281 4.508 -0.976 1.00 77.06 132 LEU A N 1
ATOM 1063 C CA . LEU A 1 132 ? 9.576 4.001 -1.418 1.00 77.06 132 LEU A CA 1
ATOM 1064 C C . LEU A 1 132 ? 9.480 3.347 -2.803 1.00 77.06 132 LEU A C 1
ATOM 1066 O O . LEU A 1 132 ? 10.370 3.543 -3.626 1.00 77.06 132 LEU A O 1
ATOM 1070 N N . MET A 1 133 ? 8.380 2.658 -3.118 1.00 77.94 133 MET A N 1
ATOM 1071 C CA . MET A 1 133 ? 8.118 2.160 -4.475 1.00 77.94 133 MET A CA 1
ATOM 1072 C C . MET A 1 133 ? 8.001 3.295 -5.497 1.00 77.94 133 MET A C 1
ATOM 1074 O O . MET A 1 133 ? 8.625 3.222 -6.557 1.00 77.94 133 MET A O 1
ATOM 1078 N N . ILE A 1 134 ? 7.258 4.356 -5.169 1.00 79.62 134 ILE A N 1
ATOM 1079 C CA . ILE A 1 134 ? 7.083 5.522 -6.050 1.00 79.62 134 ILE A CA 1
ATOM 1080 C C . ILE A 1 134 ? 8.429 6.220 -6.276 1.00 79.62 134 ILE A C 1
ATOM 1082 O O . ILE A 1 134 ? 8.848 6.425 -7.415 1.00 79.62 134 ILE A O 1
ATOM 1086 N N . MET A 1 135 ? 9.119 6.554 -5.184 1.00 74.25 135 MET A N 1
ATOM 1087 C CA . MET A 1 135 ? 10.342 7.355 -5.198 1.00 74.25 135 MET A CA 1
ATOM 1088 C C . MET A 1 135 ? 11.539 6.579 -5.739 1.00 74.25 135 MET A C 1
ATOM 1090 O O . MET A 1 135 ? 12.278 7.098 -6.563 1.00 74.25 135 MET A O 1
ATOM 1094 N N . VAL A 1 136 ? 11.759 5.341 -5.296 1.00 78.81 136 VAL A N 1
ATOM 1095 C CA . VAL A 1 136 ? 12.951 4.569 -5.676 1.00 78.81 136 VAL A CA 1
ATOM 1096 C C . VAL A 1 136 ? 12.693 3.773 -6.947 1.00 78.81 136 VAL A C 1
ATOM 1098 O O . VAL A 1 136 ? 13.486 3.844 -7.882 1.00 78.81 136 VAL A O 1
ATOM 1101 N N . GLY A 1 137 ? 11.586 3.032 -7.007 1.00 74.31 137 GLY A N 1
ATOM 1102 C CA . GLY A 1 137 ? 11.249 2.203 -8.166 1.00 74.31 137 GLY A CA 1
ATOM 1103 C C . GLY A 1 137 ? 10.953 3.045 -9.406 1.00 74.31 137 GLY A C 1
ATOM 1104 O O . GLY A 1 137 ? 11.563 2.841 -10.460 1.00 74.31 137 GLY A O 1
ATOM 1105 N N . GLY A 1 138 ? 10.086 4.051 -9.255 1.00 73.69 138 GLY A N 1
ATOM 1106 C CA . GLY A 1 138 ? 9.733 4.978 -10.330 1.00 73.69 138 GLY A CA 1
ATOM 1107 C C . GLY A 1 138 ? 10.952 5.722 -10.875 1.00 73.69 138 GLY A C 1
ATOM 1108 O O . GLY A 1 138 ? 11.256 5.614 -12.065 1.00 73.69 138 GLY A O 1
ATOM 1109 N N . LEU A 1 139 ? 11.710 6.397 -10.006 1.00 76.00 139 LEU A N 1
ATOM 1110 C CA . LEU A 1 139 ? 12.874 7.196 -10.407 1.00 76.00 139 LEU A CA 1
ATOM 1111 C C . LEU A 1 139 ? 13.990 6.343 -11.027 1.00 76.00 139 LEU A C 1
ATOM 1113 O O . LEU A 1 139 ? 14.573 6.726 -12.042 1.00 76.00 139 LEU A O 1
ATOM 1117 N N . ARG A 1 140 ? 14.259 5.155 -10.469 1.00 76.75 140 ARG A N 1
ATOM 1118 C CA . ARG A 1 140 ? 15.271 4.239 -11.013 1.00 76.75 140 ARG A CA 1
ATOM 1119 C C . ARG A 1 140 ? 14.868 3.699 -12.380 1.00 76.75 140 ARG A C 1
ATOM 1121 O O . ARG A 1 140 ? 15.732 3.555 -13.242 1.00 76.75 140 ARG A O 1
ATOM 1128 N N . SER A 1 141 ? 13.576 3.449 -12.607 1.00 72.62 141 SER A N 1
ATOM 1129 C CA . SER A 1 141 ? 13.084 3.062 -13.932 1.00 72.62 141 SER A CA 1
ATOM 1130 C C . SER A 1 141 ? 13.293 4.186 -14.952 1.00 72.62 141 SER A C 1
ATOM 1132 O O . SER A 1 141 ? 13.852 3.946 -16.021 1.00 72.62 141 SER A O 1
ATOM 1134 N N . VAL A 1 142 ? 12.958 5.430 -14.594 1.00 76.38 142 VAL A N 1
ATOM 1135 C CA . VAL A 1 142 ? 13.139 6.596 -15.468 1.00 76.38 142 VAL A CA 1
ATOM 1136 C C . VAL A 1 142 ? 14.614 6.795 -15.808 1.00 76.38 142 VAL A C 1
ATOM 1138 O O . VAL A 1 142 ? 14.951 6.921 -16.983 1.00 76.38 142 VAL A O 1
ATOM 1141 N N . SER A 1 143 ? 15.501 6.749 -14.811 1.00 80.69 143 SER A N 1
ATOM 1142 C CA . SER A 1 143 ? 16.950 6.863 -15.018 1.00 80.69 143 SER A CA 1
ATOM 1143 C C . SER A 1 143 ? 17.485 5.762 -15.938 1.00 80.69 143 SER A C 1
ATOM 1145 O O . SER A 1 143 ? 18.154 6.066 -16.922 1.00 80.69 143 SER A O 1
ATOM 1147 N N . TYR A 1 144 ? 17.116 4.501 -15.698 1.00 86.69 144 TYR A N 1
ATOM 1148 C CA . TYR A 1 144 ? 17.577 3.368 -16.503 1.00 86.69 144 TYR A CA 1
ATOM 1149 C C . TYR A 1 144 ? 17.205 3.492 -17.987 1.00 86.69 144 TYR A C 1
ATOM 1151 O O . TYR A 1 144 ? 18.030 3.249 -18.874 1.00 86.69 144 TYR A O 1
ATOM 1159 N N . TYR A 1 145 ? 15.956 3.861 -18.278 1.00 84.50 145 TYR A N 1
ATOM 1160 C CA . TYR A 1 145 ? 15.511 4.020 -19.661 1.00 84.50 145 TYR A CA 1
ATOM 1161 C C . TYR A 1 145 ? 16.035 5.312 -20.296 1.00 84.50 145 TYR A C 1
ATOM 1163 O O . TYR A 1 145 ? 16.339 5.300 -21.488 1.00 84.50 145 TYR A O 1
ATOM 1171 N N . SER A 1 146 ? 16.219 6.383 -19.516 1.00 83.62 146 SER A N 1
ATOM 1172 C CA . SER A 1 146 ? 16.861 7.624 -19.970 1.00 83.62 146 SER A CA 1
ATOM 1173 C C . SER A 1 146 ? 18.288 7.372 -20.468 1.00 83.62 146 SER A C 1
ATOM 1175 O O . SER A 1 146 ? 18.633 7.768 -21.584 1.00 83.62 146 SER A O 1
ATOM 1177 N N . ASP A 1 147 ? 19.087 6.609 -19.718 1.00 90.44 147 ASP A N 1
ATOM 1178 C CA . ASP A 1 147 ? 20.460 6.268 -20.110 1.00 90.44 147 ASP A CA 1
ATOM 1179 C C . ASP A 1 147 ? 20.502 5.465 -21.418 1.00 90.44 147 ASP A C 1
ATOM 1181 O O . ASP A 1 147 ? 21.318 5.740 -22.304 1.00 90.44 147 ASP A O 1
ATOM 1185 N N . LYS A 1 148 ? 19.576 4.512 -21.596 1.00 87.50 148 LYS A N 1
ATOM 1186 C CA . LYS A 1 148 ? 19.448 3.758 -22.855 1.00 87.50 148 LYS A CA 1
ATOM 1187 C C . LYS A 1 148 ? 19.030 4.636 -24.029 1.00 87.50 148 LYS A C 1
ATOM 1189 O O . LYS A 1 148 ? 19.584 4.485 -25.116 1.00 87.50 148 LYS A O 1
ATOM 1194 N N . ILE A 1 149 ? 18.080 5.550 -23.829 1.00 88.50 149 ILE A N 1
ATOM 1195 C CA . ILE A 1 149 ? 17.652 6.494 -24.869 1.00 88.50 149 ILE A CA 1
ATOM 1196 C C . ILE A 1 149 ? 18.835 7.358 -25.306 1.00 88.50 149 ILE A C 1
ATOM 1198 O O . ILE A 1 149 ? 19.077 7.488 -26.504 1.00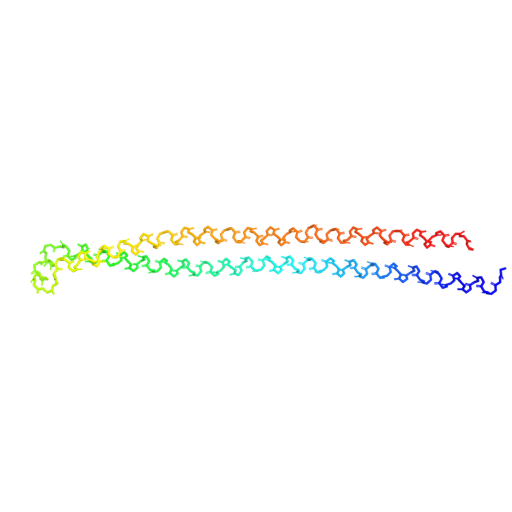 88.50 149 ILE A O 1
ATOM 1202 N N . ASN A 1 150 ? 19.595 7.903 -24.354 1.00 90.25 150 ASN A N 1
ATOM 1203 C CA . ASN A 1 150 ? 20.764 8.730 -24.646 1.00 90.25 150 ASN A CA 1
ATOM 1204 C C . ASN A 1 150 ? 21.847 7.944 -25.391 1.00 90.25 150 ASN A C 1
ATOM 1206 O O . ASN A 1 150 ? 22.423 8.455 -26.349 1.00 90.25 150 ASN A O 1
ATOM 1210 N N . LYS A 1 151 ? 22.081 6.683 -25.007 1.00 93.88 151 LYS A N 1
ATOM 1211 C CA . LYS A 1 151 ? 22.994 5.789 -25.727 1.00 93.88 151 LYS A CA 1
ATOM 1212 C C . LYS A 1 151 ? 22.562 5.584 -27.182 1.00 93.88 151 LYS A C 1
ATOM 1214 O O . LYS A 1 151 ? 23.366 5.792 -28.083 1.00 93.88 151 LYS A O 1
ATOM 1219 N N . TYR A 1 152 ? 21.301 5.228 -27.425 1.00 91.50 152 TYR A N 1
ATOM 1220 C CA . TYR A 1 152 ? 20.820 4.971 -28.787 1.00 91.50 152 TYR A CA 1
ATOM 1221 C C . TYR A 1 152 ? 20.733 6.232 -29.650 1.00 91.50 152 TYR A C 1
ATOM 1223 O O . TYR A 1 152 ? 20.941 6.146 -30.855 1.00 91.50 152 TYR A O 1
ATOM 1231 N N . LYS A 1 153 ? 20.469 7.403 -29.056 1.00 88.56 153 LYS A N 1
ATOM 1232 C CA . LYS A 1 153 ? 20.554 8.685 -29.769 1.00 88.56 153 LYS A CA 1
ATOM 1233 C C . LYS A 1 153 ? 21.982 8.987 -30.221 1.00 88.56 153 LYS A C 1
ATOM 1235 O O . LYS A 1 153 ? 22.169 9.304 -31.385 1.00 88.56 153 LYS A O 1
ATOM 1240 N N . LYS A 1 154 ? 22.979 8.795 -29.349 1.00 91.94 154 LYS A N 1
ATOM 1241 C CA . LYS A 1 154 ? 24.396 8.946 -29.722 1.00 91.94 154 LYS A CA 1
ATOM 1242 C C . LYS A 1 154 ? 24.810 7.969 -30.822 1.00 91.94 154 LYS A C 1
ATOM 1244 O O . LYS A 1 154 ? 25.482 8.364 -31.763 1.00 91.94 154 LYS A O 1
ATOM 1249 N N . GLU A 1 155 ? 24.385 6.708 -30.730 1.00 91.50 155 GLU A N 1
ATOM 1250 C CA . GLU A 1 155 ? 24.629 5.716 -31.789 1.00 91.50 155 GLU A CA 1
ATOM 1251 C C . GLU A 1 155 ? 23.993 6.144 -33.124 1.00 91.50 155 GLU A C 1
ATOM 1253 O O . GLU A 1 155 ? 24.616 5.990 -34.170 1.00 91.50 155 GLU A O 1
ATOM 1258 N N . LEU A 1 156 ? 22.788 6.726 -33.092 1.00 88.31 156 LEU A N 1
ATOM 1259 C CA . LEU A 1 156 ? 22.111 7.258 -34.277 1.00 88.31 156 LEU A CA 1
ATOM 1260 C C . LEU A 1 156 ? 22.862 8.455 -34.882 1.00 88.31 156 LEU A C 1
ATOM 1262 O O . LEU A 1 156 ? 23.050 8.486 -36.092 1.00 88.31 156 LEU A O 1
ATOM 1266 N N . GLU A 1 157 ? 23.314 9.401 -34.057 1.00 89.69 157 GLU A N 1
ATOM 1267 C CA . GLU A 1 157 ? 24.100 10.567 -34.489 1.00 89.69 157 GLU A CA 1
ATOM 1268 C C . GLU A 1 157 ? 25.432 10.142 -35.123 1.00 89.69 157 GLU A C 1
ATOM 1270 O O . GLU A 1 157 ? 25.789 10.626 -36.194 1.00 89.69 157 GLU A O 1
ATOM 1275 N N . CYS A 1 158 ? 26.149 9.192 -34.509 1.00 88.69 158 CYS A N 1
ATOM 1276 C CA . CYS A 1 158 ? 27.380 8.645 -35.081 1.00 88.69 158 CYS A CA 1
ATOM 1277 C C . CYS A 1 158 ? 27.127 7.927 -36.411 1.00 88.69 158 CYS A C 1
ATOM 1279 O O . CYS A 1 158 ? 27.923 8.074 -37.336 1.00 88.69 158 CYS A O 1
ATOM 1281 N N . LEU A 1 159 ? 26.030 7.168 -36.524 1.00 87.38 159 LEU A N 1
ATOM 1282 C CA . LEU A 1 159 ? 25.639 6.522 -37.777 1.00 87.38 159 LEU A CA 1
ATOM 1283 C C . LEU A 1 159 ? 25.386 7.581 -38.862 1.00 87.38 159 LEU A C 1
ATOM 1285 O O . LEU A 1 159 ? 25.919 7.476 -39.957 1.00 87.38 159 LEU A O 1
ATOM 1289 N N . GLU A 1 160 ? 24.633 8.635 -38.544 1.00 83.81 160 GLU A N 1
ATOM 1290 C CA . GLU A 1 160 ? 24.332 9.730 -39.477 1.00 83.81 160 GLU A CA 1
ATOM 1291 C C . GLU A 1 160 ? 25.567 10.542 -39.897 1.00 83.81 160 GLU A C 1
ATOM 1293 O O . GLU A 1 160 ? 25.583 11.064 -41.004 1.00 83.81 160 GLU A O 1
ATOM 1298 N N . GLN A 1 161 ? 26.595 10.640 -39.049 1.00 84.88 161 GLN A N 1
ATOM 1299 C CA . GLN A 1 161 ? 27.860 11.317 -39.369 1.00 84.88 161 GLN A CA 1
ATOM 1300 C C . GLN A 1 161 ? 28.847 10.453 -40.167 1.00 84.88 161 GLN A C 1
ATOM 1302 O O . GLN A 1 161 ? 29.785 10.989 -40.753 1.00 84.88 161 GLN A O 1
ATOM 1307 N N . SER A 1 162 ? 28.683 9.129 -40.148 1.00 75.69 162 SER A N 1
ATOM 1308 C CA . SER A 1 162 ? 29.600 8.172 -40.786 1.00 75.69 162 SER A CA 1
ATOM 1309 C C . SER A 1 162 ? 29.140 7.701 -42.168 1.00 75.69 162 SER A C 1
ATOM 1311 O O . SER A 1 162 ? 29.803 6.849 -42.763 1.00 75.69 162 SER A O 1
ATOM 1313 N N . PHE A 1 163 ? 28.038 8.257 -42.678 1.00 65.81 163 PHE A N 1
ATOM 1314 C CA . PHE A 1 163 ? 27.395 7.864 -43.927 1.00 65.81 163 PHE A CA 1
ATOM 1315 C C . PHE A 1 163 ? 27.325 8.996 -44.950 1.00 65.81 163 PHE A C 1
ATOM 1317 O O . PHE A 1 163 ? 27.027 10.140 -44.541 1.00 65.81 163 PHE A O 1
#

Secondary structure (DSSP, 8-state):
--HHHHHHHHHHHHHHHHHHHHHHHHHHHHHHHHHHHHHHHHHHHHHHHHHHHHHHHHHHHHHHHHHHHHHHHHHHTSHHHHHHHTTTS-HHHHHHHHHHHHHHHHHHHHHHHHHHHHHHHHHHHHHHHHHHIIIIIIHHHHHHHHHHHHHHHHHHHHHHH--